Protein AF-A0A7W0N6R5-F1 (afdb_monomer_lite)

Sequence (85 aa):
MTQAGRGIRNVVITMSDSNGNTRTATSTSFGYYRFTEVAAGETYVFTAKGKRFSFKQNSQVHSILEDIDEINFVTSEQSLLHFDQ

pLDDT: mean 91.81, std 12.82, range [48.5, 98.75]

Structure (mmCIF, N/CA/C/O backbone):
data_AF-A0A7W0N6R5-F1
#
_entry.id   AF-A0A7W0N6R5-F1
#
loop_
_atom_site.group_PDB
_atom_site.id
_atom_site.type_symbol
_atom_site.label_atom_id
_atom_site.label_alt_id
_atom_site.label_comp_id
_atom_site.label_asym_id
_atom_site.label_entity_id
_atom_site.label_seq_id
_atom_site.pdbx_PDB_ins_code
_atom_site.Cartn_x
_atom_site.Cartn_y
_atom_site.Cartn_z
_atom_site.occupancy
_atom_site.B_iso_or_equiv
_atom_site.auth_seq_id
_atom_site.auth_comp_id
_atom_site.auth_asym_id
_atom_site.auth_atom_id
_atom_site.pdbx_PDB_model_num
ATOM 1 N N . MET A 1 1 ? 1.962 -0.286 -10.703 1.00 92.31 1 MET A N 1
ATOM 2 C CA . MET A 1 1 ? 2.298 -0.587 -12.113 1.00 92.31 1 MET A CA 1
ATOM 3 C C . MET A 1 1 ? 2.829 0.654 -12.821 1.00 92.31 1 MET A C 1
ATOM 5 O O . MET A 1 1 ? 2.649 1.759 -12.316 1.00 92.31 1 MET A O 1
ATOM 9 N N . THR A 1 2 ? 3.512 0.482 -13.954 1.00 91.75 2 THR A N 1
ATOM 10 C CA . THR A 1 2 ? 3.845 1.591 -14.856 1.00 91.75 2 THR A CA 1
ATOM 11 C C . THR A 1 2 ? 2.594 2.040 -15.605 1.00 91.75 2 THR A C 1
ATOM 13 O O . THR A 1 2 ? 1.584 1.337 -15.606 1.00 91.75 2 THR A O 1
ATOM 16 N N . GLN A 1 3 ? 2.660 3.178 -16.289 1.00 89.81 3 GLN A N 1
ATOM 17 C CA . GLN A 1 3 ? 1.560 3.631 -17.141 1.00 89.81 3 GLN A CA 1
ATOM 18 C C . GLN A 1 3 ? 1.256 2.666 -18.300 1.00 89.81 3 GLN A C 1
ATOM 20 O O . GLN A 1 3 ? 0.101 2.493 -18.667 1.00 89.81 3 GLN A O 1
ATOM 25 N N . ALA A 1 4 ? 2.274 1.964 -18.805 1.00 88.56 4 ALA A N 1
ATOM 26 C CA . ALA A 1 4 ? 2.124 0.901 -19.800 1.00 88.56 4 ALA A CA 1
ATOM 27 C C . ALA A 1 4 ? 1.585 -0.428 -19.217 1.00 88.56 4 ALA A C 1
ATOM 29 O O . ALA A 1 4 ? 1.663 -1.461 -19.873 1.00 88.56 4 ALA A O 1
ATOM 30 N N . GLY A 1 5 ? 1.110 -0.442 -17.965 1.00 91.12 5 GLY A N 1
ATOM 31 C CA . GLY A 1 5 ? 0.529 -1.627 -17.324 1.00 91.12 5 GLY A CA 1
ATOM 32 C C . GLY A 1 5 ? 1.546 -2.644 -16.797 1.00 91.12 5 GLY A C 1
ATOM 33 O O . GLY A 1 5 ? 1.168 -3.717 -16.336 1.00 91.12 5 GLY A O 1
ATOM 34 N N . ARG A 1 6 ? 2.850 -2.338 -16.809 1.00 93.62 6 ARG A N 1
ATOM 35 C CA . ARG A 1 6 ? 3.869 -3.273 -16.310 1.00 93.62 6 ARG A CA 1
ATOM 36 C C . ARG A 1 6 ? 3.904 -3.288 -14.781 1.00 93.62 6 ARG A C 1
ATOM 38 O O . ARG A 1 6 ? 3.985 -2.239 -14.139 1.00 93.62 6 ARG A O 1
ATOM 45 N N . GLY A 1 7 ? 3.948 -4.478 -14.188 1.00 94.62 7 GLY A N 1
ATOM 46 C CA . GLY A 1 7 ? 4.229 -4.666 -12.764 1.00 94.62 7 GLY A CA 1
ATOM 47 C C . GLY A 1 7 ? 5.532 -3.995 -12.310 1.00 94.62 7 GLY A C 1
ATOM 48 O O . GLY A 1 7 ? 6.526 -3.984 -13.039 1.00 94.62 7 GLY A O 1
ATOM 49 N N . ILE A 1 8 ? 5.542 -3.428 -11.100 1.00 94.69 8 ILE A N 1
ATOM 50 C CA . ILE A 1 8 ? 6.731 -2.787 -10.518 1.00 94.69 8 ILE A CA 1
ATOM 51 C C . ILE A 1 8 ? 7.072 -3.482 -9.206 1.00 94.69 8 ILE A C 1
ATOM 53 O O . ILE A 1 8 ? 6.274 -3.444 -8.273 1.00 94.69 8 ILE A O 1
ATOM 57 N N . ARG A 1 9 ? 8.271 -4.062 -9.129 1.00 96.62 9 ARG A N 1
ATOM 58 C CA . ARG A 1 9 ? 8.832 -4.659 -7.906 1.00 96.62 9 ARG A CA 1
ATOM 59 C C . ARG A 1 9 ? 9.366 -3.629 -6.930 1.00 96.62 9 ARG A C 1
ATOM 61 O O . ARG A 1 9 ? 9.774 -2.542 -7.340 1.00 96.62 9 ARG A O 1
ATOM 68 N N . ASN A 1 10 ? 9.523 -4.051 -5.678 1.00 95.88 10 ASN A N 1
ATOM 69 C CA . ASN A 1 10 ? 10.199 -3.281 -4.633 1.00 95.88 10 ASN A CA 1
ATOM 70 C C . ASN A 1 10 ? 9.538 -1.916 -4.366 1.00 95.88 10 ASN A C 1
ATOM 72 O O . ASN A 1 10 ? 10.216 -0.956 -3.991 1.00 95.88 10 ASN A O 1
ATOM 76 N N . VAL A 1 11 ? 8.229 -1.816 -4.591 1.00 97.81 11 VAL A N 1
ATOM 77 C CA . VAL A 1 11 ? 7.415 -0.702 -4.107 1.00 97.81 11 VAL A CA 1
ATOM 78 C C . VAL A 1 11 ? 6.927 -1.093 -2.724 1.00 97.81 11 VAL A C 1
ATOM 80 O O . VAL A 1 11 ? 6.338 -2.159 -2.556 1.00 97.81 11 VAL A O 1
ATOM 83 N N . VAL A 1 12 ? 7.194 -0.247 -1.738 1.00 98.38 12 VAL A N 1
ATOM 84 C CA . VAL A 1 12 ? 6.658 -0.414 -0.390 1.00 98.38 12 VAL A CA 1
ATOM 85 C C . VAL A 1 12 ? 5.274 0.212 -0.369 1.00 98.38 12 VAL A C 1
ATOM 87 O O . VAL A 1 12 ? 5.128 1.390 -0.699 1.00 98.38 12 VAL A O 1
ATOM 90 N N . ILE A 1 13 ? 4.277 -0.583 -0.002 1.00 98.50 13 ILE A N 1
ATOM 91 C CA . ILE A 1 13 ? 2.917 -0.137 0.266 1.00 98.50 13 ILE A CA 1
ATOM 92 C C . ILE A 1 13 ? 2.732 -0.109 1.778 1.00 98.50 13 ILE A C 1
ATOM 94 O O . ILE A 1 13 ? 2.972 -1.113 2.447 1.00 98.50 13 ILE A O 1
ATOM 98 N N . THR A 1 14 ? 2.309 1.031 2.308 1.00 98.75 14 THR A N 1
ATOM 99 C CA . THR A 1 14 ? 1.948 1.207 3.716 1.00 98.75 14 THR A CA 1
ATOM 100 C C . THR A 1 14 ? 0.440 1.359 3.819 1.00 98.75 14 THR A C 1
ATOM 102 O O . THR A 1 14 ? -0.120 2.209 3.138 1.00 98.75 14 THR A O 1
ATOM 105 N N . MET A 1 15 ? -0.202 0.558 4.663 1.00 98.69 15 MET A N 1
ATOM 106 C CA . MET A 1 15 ? -1.611 0.676 5.032 1.00 98.69 15 MET A CA 1
ATOM 107 C C . MET A 1 15 ? -1.698 1.250 6.447 1.00 98.69 15 MET A C 1
ATOM 109 O O . MET A 1 15 ? -1.093 0.680 7.357 1.00 98.69 15 MET A O 1
ATOM 113 N N . SER A 1 16 ? -2.432 2.346 6.626 1.00 98.56 16 SER A N 1
ATOM 114 C CA . SER A 1 16 ? -2.635 3.016 7.915 1.00 98.56 16 SER A CA 1
ATOM 115 C C . SER A 1 16 ? -4.113 3.043 8.289 1.00 98.56 16 SER A C 1
ATOM 117 O O . SER A 1 16 ? -4.937 3.360 7.432 1.00 98.56 16 SER A O 1
ATOM 119 N N . ASP A 1 17 ? -4.441 2.735 9.543 1.00 97.81 17 ASP A N 1
ATOM 120 C CA . ASP A 1 17 ? -5.797 2.902 10.083 1.00 97.81 17 ASP A CA 1
ATOM 121 C C . ASP A 1 17 ? -6.016 4.313 10.667 1.00 97.81 17 ASP A C 1
ATOM 123 O O . ASP A 1 17 ? -5.106 5.147 10.710 1.00 97.81 17 ASP A O 1
ATOM 127 N N . SER A 1 18 ? -7.240 4.582 11.124 1.00 95.06 18 SER A N 1
ATOM 128 C CA . SER A 1 18 ? -7.641 5.847 11.758 1.00 95.06 18 SER A CA 1
ATOM 129 C C . SER A 1 18 ? -6.951 6.123 13.101 1.00 95.06 18 SER A C 1
ATOM 131 O O . SER A 1 18 ? -6.841 7.279 13.507 1.00 95.06 18 SER A O 1
ATOM 133 N N . ASN A 1 19 ? -6.444 5.083 13.766 1.00 96.19 19 ASN A N 1
ATOM 134 C CA . ASN A 1 19 ? -5.724 5.170 15.037 1.00 96.19 19 ASN A CA 1
ATOM 135 C C . ASN A 1 19 ? -4.213 5.397 14.842 1.00 96.19 19 ASN A C 1
ATOM 137 O O . ASN A 1 19 ? -3.476 5.542 15.817 1.00 96.19 19 ASN A O 1
ATOM 141 N N . GLY A 1 20 ? -3.742 5.431 13.592 1.00 94.56 20 GLY A N 1
ATOM 142 C CA . GLY A 1 20 ? -2.337 5.605 13.238 1.00 94.56 20 GLY A CA 1
ATOM 143 C C . GLY A 1 20 ? -1.514 4.315 13.273 1.00 94.56 20 GLY A C 1
ATOM 144 O O . GLY A 1 20 ? -0.294 4.378 13.098 1.00 94.56 20 GLY A O 1
ATOM 145 N N . ASN A 1 21 ? -2.136 3.145 13.455 1.00 97.62 21 ASN A N 1
ATOM 146 C CA . ASN A 1 21 ? -1.432 1.876 13.302 1.00 97.62 21 ASN A CA 1
ATOM 147 C C . ASN A 1 21 ? -1.099 1.657 11.831 1.00 97.62 21 ASN A C 1
ATOM 149 O O . ASN A 1 21 ? -1.906 1.948 10.947 1.00 97.62 21 ASN A O 1
ATOM 153 N N . THR A 1 22 ? 0.086 1.104 11.562 1.00 98.00 22 THR A N 1
ATOM 154 C CA . THR A 1 22 ? 0.557 0.897 10.191 1.00 98.00 22 THR A CA 1
ATOM 155 C C . THR A 1 22 ? 1.016 -0.530 9.946 1.00 98.00 22 THR A C 1
ATOM 157 O O . THR A 1 22 ? 1.597 -1.187 10.810 1.00 98.00 22 THR A O 1
ATOM 160 N N . ARG A 1 23 ? 0.768 -1.014 8.729 1.00 98.38 23 ARG A N 1
ATOM 161 C CA . ARG A 1 23 ? 1.266 -2.290 8.206 1.00 98.38 23 ARG A CA 1
ATOM 162 C C . ARG A 1 23 ? 1.927 -2.036 6.860 1.00 98.38 23 ARG A C 1
ATOM 164 O O . ARG A 1 23 ? 1.509 -1.145 6.125 1.00 98.38 23 ARG A O 1
ATOM 171 N N . THR A 1 24 ? 2.946 -2.820 6.513 1.00 98.44 24 THR A N 1
ATOM 172 C CA . THR A 1 24 ? 3.643 -2.676 5.227 1.00 98.44 24 THR A CA 1
ATOM 173 C C . THR A 1 24 ? 3.667 -3.974 4.431 1.00 98.44 24 THR A C 1
ATOM 175 O O . THR A 1 24 ? 3.750 -5.063 4.993 1.00 98.44 24 THR A O 1
ATOM 178 N N . ALA A 1 25 ? 3.606 -3.840 3.109 1.00 98.44 25 ALA A N 1
ATOM 179 C CA . ALA A 1 25 ? 3.789 -4.916 2.146 1.00 98.44 25 ALA A CA 1
ATOM 180 C C . ALA A 1 25 ? 4.723 -4.435 1.030 1.00 98.44 25 ALA A C 1
ATOM 182 O O . ALA A 1 25 ? 4.718 -3.260 0.666 1.00 98.44 25 ALA A O 1
ATOM 183 N N . THR A 1 26 ? 5.538 -5.331 0.475 1.00 98.31 26 THR A N 1
ATOM 184 C CA . THR A 1 26 ? 6.411 -5.005 -0.664 1.00 98.31 26 THR A CA 1
ATOM 185 C C . THR A 1 26 ? 5.906 -5.691 -1.921 1.00 98.31 26 THR A C 1
ATOM 187 O O . THR A 1 26 ? 5.586 -6.878 -1.895 1.00 98.31 26 THR A O 1
ATOM 190 N N . SER A 1 27 ? 5.855 -4.951 -3.027 1.00 98.06 27 SER A N 1
ATOM 191 C CA . SER A 1 27 ? 5.379 -5.482 -4.298 1.00 98.06 27 SER A CA 1
ATOM 192 C C . SER A 1 27 ? 6.331 -6.519 -4.908 1.00 98.06 27 SER A C 1
ATOM 194 O O . SER A 1 27 ? 7.560 -6.362 -4.911 1.00 98.06 27 SER A O 1
ATOM 196 N N . THR A 1 28 ? 5.746 -7.569 -5.483 1.00 97.25 28 THR A N 1
ATOM 197 C CA . THR A 1 28 ? 6.448 -8.646 -6.200 1.00 97.25 28 THR A CA 1
ATOM 198 C C . THR A 1 28 ? 6.983 -8.191 -7.566 1.00 97.25 28 THR A C 1
ATOM 200 O O . THR A 1 28 ? 6.716 -7.078 -8.022 1.00 97.25 28 THR A O 1
ATOM 203 N N . SER A 1 29 ? 7.707 -9.068 -8.277 1.00 94.50 29 SER A N 1
ATOM 204 C CA . SER A 1 29 ? 8.143 -8.852 -9.673 1.00 94.50 29 SER A CA 1
ATOM 205 C C . SER A 1 29 ? 7.009 -8.477 -10.628 1.00 94.50 29 SER A C 1
ATOM 207 O O . SER A 1 29 ? 7.235 -7.699 -11.554 1.00 94.50 29 SER A O 1
ATOM 209 N N . PHE A 1 30 ? 5.803 -8.989 -10.379 1.00 95.50 30 PHE A N 1
ATOM 210 C CA . PHE A 1 30 ? 4.602 -8.710 -11.166 1.00 95.50 30 PHE A CA 1
ATOM 211 C C . PHE A 1 30 ? 3.809 -7.499 -10.655 1.00 95.50 30 PHE A C 1
ATOM 213 O O . PHE A 1 30 ? 2.828 -7.104 -11.271 1.00 95.50 30 PHE A O 1
ATOM 220 N N . GLY A 1 31 ? 4.256 -6.847 -9.578 1.00 96.25 31 GLY A N 1
ATOM 221 C CA . GLY A 1 31 ? 3.631 -5.637 -9.041 1.00 96.25 31 GLY A CA 1
ATOM 222 C C . GLY A 1 31 ? 2.512 -5.872 -8.028 1.00 96.25 31 GLY A C 1
ATOM 223 O O . GLY A 1 31 ? 1.969 -4.892 -7.528 1.00 96.25 31 GLY A O 1
ATOM 224 N N . TYR A 1 32 ? 2.206 -7.125 -7.688 1.00 97.31 32 TYR A N 1
ATOM 225 C CA . TYR A 1 32 ? 1.203 -7.465 -6.676 1.00 97.31 32 TYR A CA 1
ATOM 226 C C . TYR A 1 32 ? 1.731 -7.285 -5.255 1.00 97.31 32 TYR A C 1
ATOM 228 O O . TYR A 1 32 ? 2.911 -7.531 -4.996 1.00 97.31 32 TYR A O 1
ATOM 236 N N . TYR A 1 33 ? 0.837 -6.923 -4.341 1.00 97.94 33 TYR A N 1
ATOM 237 C CA . TYR A 1 33 ? 1.036 -6.859 -2.895 1.00 97.94 33 TYR A CA 1
ATOM 238 C C . TYR A 1 33 ? -0.249 -7.344 -2.209 1.00 97.94 33 TYR A C 1
ATOM 240 O O . TYR A 1 33 ? -1.294 -7.422 -2.852 1.00 97.94 33 TYR A O 1
ATOM 248 N N . ARG A 1 34 ? -0.179 -7.705 -0.925 1.00 97.81 34 ARG A N 1
ATOM 249 C CA . ARG A 1 34 ? -1.340 -8.206 -0.183 1.00 97.81 34 ARG A CA 1
ATOM 250 C C . ARG A 1 34 ? -1.230 -7.862 1.295 1.00 97.81 34 ARG A C 1
ATOM 252 O O . ARG A 1 34 ? -0.156 -7.988 1.880 1.00 97.81 34 ARG A O 1
ATOM 259 N N . PHE A 1 35 ? -2.360 -7.488 1.878 1.00 98.00 35 PHE A N 1
ATOM 260 C CA . PHE A 1 35 ? -2.578 -7.439 3.317 1.00 98.00 35 PHE A CA 1
ATOM 261 C C . PHE A 1 35 ? -3.608 -8.513 3.664 1.00 98.00 35 PHE A C 1
ATOM 263 O O . PHE A 1 35 ? -4.584 -8.692 2.944 1.00 98.00 35 PHE A O 1
ATOM 270 N N . THR A 1 36 ? -3.362 -9.278 4.721 1.00 96.81 36 THR A N 1
ATOM 271 C CA . THR A 1 36 ? -4.289 -10.301 5.227 1.00 96.81 36 THR A CA 1
ATOM 272 C C . THR A 1 36 ? -4.861 -9.859 6.558 1.00 96.81 36 THR A C 1
ATOM 274 O O . THR A 1 36 ? -4.231 -9.053 7.247 1.00 96.81 36 THR A O 1
ATOM 277 N N . GLU A 1 37 ? -6.017 -10.403 6.942 1.00 95.44 37 GLU A N 1
ATOM 278 C CA . GLU A 1 37 ? -6.630 -10.108 8.246 1.00 95.44 37 GLU A CA 1
ATOM 279 C C . GLU A 1 37 ? -6.821 -8.590 8.424 1.00 95.44 37 GLU A C 1
ATOM 281 O O . GLU A 1 37 ? -6.376 -7.986 9.400 1.00 95.44 37 GLU A O 1
ATOM 286 N N . VAL A 1 38 ? -7.373 -7.942 7.395 1.00 96.62 38 VAL A N 1
ATOM 287 C CA . VAL A 1 38 ? -7.768 -6.530 7.450 1.00 96.62 38 VAL A CA 1
ATOM 288 C C . VAL A 1 38 ? -9.191 -6.487 7.991 1.00 96.62 38 VAL A C 1
ATOM 290 O O . VAL A 1 38 ? -10.032 -7.273 7.558 1.00 96.62 38 VAL A O 1
ATOM 293 N N . ALA A 1 39 ? -9.452 -5.619 8.966 1.00 96.44 39 ALA A N 1
ATOM 294 C CA . ALA A 1 39 ? -10.781 -5.521 9.548 1.00 96.44 39 ALA A CA 1
ATOM 295 C C . ALA A 1 39 ? -11.745 -4.878 8.542 1.00 96.44 39 ALA A C 1
ATOM 297 O O . ALA A 1 39 ? -11.446 -3.835 7.960 1.00 96.44 39 ALA A O 1
ATOM 298 N N . ALA A 1 40 ? -12.902 -5.507 8.349 1.00 96.69 40 ALA A N 1
ATOM 299 C CA . ALA A 1 40 ? -13.999 -4.920 7.595 1.00 96.69 40 ALA A CA 1
ATOM 300 C C . ALA A 1 40 ? -14.745 -3.874 8.443 1.00 96.69 40 ALA A C 1
ATOM 302 O O . ALA A 1 40 ? -14.749 -3.943 9.671 1.00 96.69 40 ALA A O 1
ATOM 303 N N . GLY A 1 41 ? -15.401 -2.925 7.779 1.00 96.75 41 GLY A N 1
ATOM 304 C CA . GLY A 1 41 ? -16.097 -1.792 8.390 1.00 96.75 41 GLY A CA 1
ATOM 305 C C . GLY A 1 41 ? -15.213 -0.569 8.652 1.00 96.75 41 GLY A C 1
ATOM 306 O O . GLY A 1 41 ? -15.724 0.453 9.100 1.00 96.75 41 GLY A O 1
ATOM 307 N N . GLU A 1 42 ? -13.917 -0.642 8.345 1.00 96.88 42 GLU A N 1
ATOM 308 C CA . GLU A 1 42 ? -12.939 0.410 8.636 1.00 96.88 42 GLU A CA 1
ATOM 309 C C . GLU A 1 42 ? -12.432 1.103 7.368 1.00 96.88 42 GLU A C 1
ATOM 311 O O . GLU A 1 42 ? -12.483 0.567 6.259 1.00 96.88 42 GLU A O 1
ATOM 316 N N . THR A 1 43 ? -11.914 2.321 7.534 1.00 97.69 43 THR A N 1
ATOM 317 C CA . THR A 1 43 ? -11.278 3.078 6.448 1.00 97.69 43 THR A CA 1
ATOM 318 C C . THR A 1 43 ? -9.773 3.124 6.643 1.00 97.69 43 THR A C 1
ATOM 320 O O . THR A 1 43 ? -9.284 3.476 7.716 1.00 97.69 43 THR A O 1
ATOM 323 N N . TYR A 1 44 ? -9.041 2.814 5.576 1.00 98.38 44 TYR A N 1
ATOM 324 C CA . TYR A 1 44 ? -7.587 2.772 5.574 1.00 98.38 44 TYR A CA 1
ATOM 325 C C . TYR A 1 44 ? -7.000 3.709 4.524 1.00 98.38 44 TYR A C 1
ATOM 327 O O . TYR A 1 44 ? -7.576 3.940 3.458 1.00 98.38 44 TYR A O 1
ATOM 335 N N . VAL A 1 45 ? -5.805 4.214 4.818 1.00 98.50 45 VAL A N 1
ATOM 336 C CA . VAL A 1 45 ? -4.983 4.974 3.876 1.00 98.50 45 VAL A CA 1
ATOM 337 C C . VAL A 1 45 ? -3.862 4.081 3.365 1.00 98.50 45 VAL A C 1
ATOM 339 O O . VAL A 1 45 ? -3.042 3.595 4.139 1.00 98.50 45 VAL A O 1
ATOM 342 N N . PHE A 1 46 ? -3.794 3.902 2.052 1.00 98.56 46 PHE A N 1
ATOM 343 C CA . PHE A 1 46 ? -2.752 3.149 1.369 1.00 98.56 46 PHE A CA 1
ATOM 344 C C . PHE A 1 46 ? -1.775 4.113 0.711 1.00 98.56 46 PHE A C 1
ATOM 346 O O . PHE A 1 46 ? -2.170 4.922 -0.122 1.00 98.56 46 PHE A O 1
ATOM 353 N N . THR A 1 47 ? -0.492 4.016 1.051 1.00 98.50 47 THR A N 1
ATOM 354 C CA . THR A 1 47 ? 0.570 4.854 0.486 1.00 98.50 47 THR A CA 1
ATOM 355 C C . THR A 1 47 ? 1.617 4.012 -0.230 1.00 98.50 47 THR A C 1
ATOM 357 O O . THR A 1 47 ? 2.200 3.114 0.371 1.00 98.50 47 THR A O 1
ATOM 360 N N . ALA A 1 48 ? 1.914 4.334 -1.489 1.00 98.31 48 ALA A N 1
ATOM 361 C CA . ALA A 1 48 ? 2.961 3.695 -2.277 1.00 98.31 48 ALA A CA 1
ATOM 362 C C . ALA A 1 48 ? 4.247 4.525 -2.319 1.00 98.31 48 ALA A C 1
ATOM 364 O O . ALA A 1 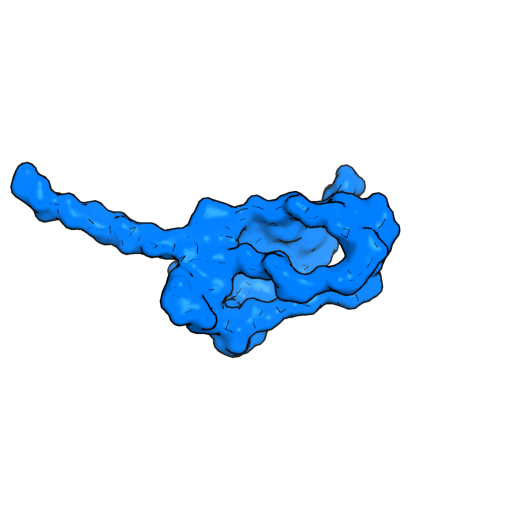48 ? 4.247 5.713 -2.650 1.00 98.31 48 ALA A O 1
ATOM 365 N N . LYS A 1 49 ? 5.380 3.869 -2.055 1.00 97.81 49 LYS A N 1
ATOM 366 C CA . LYS A 1 49 ? 6.714 4.473 -2.104 1.00 97.81 49 LYS A CA 1
ATOM 367 C C . LYS A 1 49 ? 7.695 3.568 -2.840 1.00 97.81 49 LYS A C 1
ATOM 369 O O . LYS A 1 49 ? 7.954 2.438 -2.435 1.00 97.81 49 LYS A O 1
ATOM 374 N N . GLY A 1 50 ? 8.296 4.090 -3.906 1.00 95.12 50 GLY A N 1
ATOM 375 C CA . GLY A 1 50 ? 9.351 3.418 -4.663 1.00 95.12 50 GLY A CA 1
ATOM 376 C C . GLY A 1 50 ? 10.539 4.352 -4.859 1.00 95.12 50 GLY A C 1
ATOM 377 O O . GLY A 1 50 ? 10.366 5.485 -5.286 1.00 95.12 50 GLY A O 1
ATOM 378 N N . LYS A 1 51 ? 11.766 3.891 -4.584 1.00 90.88 51 LYS A N 1
ATOM 379 C CA . LYS A 1 51 ? 12.975 4.745 -4.632 1.00 90.88 51 LYS A CA 1
ATOM 380 C C . LYS A 1 51 ? 13.217 5.409 -5.999 1.00 90.88 51 LYS A C 1
ATOM 382 O O . LYS A 1 51 ? 13.828 6.466 -6.059 1.00 90.88 51 LYS A O 1
ATOM 387 N N . ARG A 1 52 ? 12.794 4.760 -7.088 1.00 89.88 52 ARG A N 1
ATOM 388 C CA . ARG A 1 52 ? 13.027 5.194 -8.478 1.00 89.88 52 ARG A CA 1
ATOM 389 C C . ARG A 1 52 ? 11.746 5.627 -9.195 1.00 89.88 52 ARG A C 1
ATOM 391 O O . ARG A 1 52 ? 11.769 5.791 -10.408 1.00 89.88 52 ARG A O 1
ATOM 398 N N . PHE A 1 53 ? 10.631 5.730 -8.475 1.00 91.31 53 PHE A N 1
ATOM 399 C CA . PHE A 1 53 ? 9.317 5.918 -9.077 1.00 91.31 53 PHE A CA 1
ATOM 400 C C . PHE A 1 53 ? 8.555 7.026 -8.366 1.00 91.31 53 PHE A C 1
ATOM 402 O O . PHE A 1 53 ? 8.447 7.024 -7.141 1.00 91.31 53 PHE A O 1
ATOM 409 N N . SER A 1 54 ? 7.972 7.911 -9.165 1.00 93.38 54 SER A N 1
ATOM 410 C CA . SER A 1 54 ? 6.919 8.824 -8.736 1.00 93.38 54 SER A CA 1
ATOM 411 C C . SER A 1 54 ? 5.577 8.259 -9.186 1.00 93.38 54 SER A C 1
ATOM 413 O O . SER A 1 54 ? 5.483 7.659 -10.258 1.00 93.38 54 SER A O 1
ATOM 415 N N . PHE A 1 55 ? 4.544 8.421 -8.363 1.00 94.75 55 PHE A N 1
ATOM 416 C CA . PHE A 1 55 ? 3.189 7.944 -8.640 1.00 94.75 55 PHE A CA 1
ATOM 417 C C . PHE A 1 55 ? 2.262 9.130 -8.879 1.00 94.75 55 PHE A C 1
ATOM 419 O O . PHE A 1 55 ? 2.408 10.148 -8.208 1.00 94.75 55 PHE A O 1
ATOM 426 N N . LYS A 1 56 ? 1.302 8.992 -9.805 1.00 95.19 56 LYS A N 1
ATOM 427 C CA . LYS A 1 56 ? 0.289 10.033 -10.073 1.00 95.19 56 LYS A CA 1
ATOM 428 C C . LYS A 1 56 ? -0.490 10.392 -8.812 1.00 95.19 56 LYS A C 1
ATOM 430 O O . LYS A 1 56 ? -0.722 11.557 -8.527 1.00 95.19 56 LYS A O 1
ATOM 435 N N . GLN A 1 57 ? -0.848 9.359 -8.061 1.00 96.19 57 GLN A N 1
ATOM 436 C CA . GLN A 1 57 ? -1.437 9.449 -6.741 1.00 96.19 57 GLN A CA 1
ATOM 437 C C . GLN A 1 57 ? -0.745 8.394 -5.889 1.00 96.19 57 GLN A C 1
ATOM 439 O O . GLN A 1 57 ? -0.934 7.199 -6.103 1.00 96.19 57 GLN A O 1
ATOM 444 N N . ASN A 1 58 ? 0.114 8.833 -4.974 1.00 96.94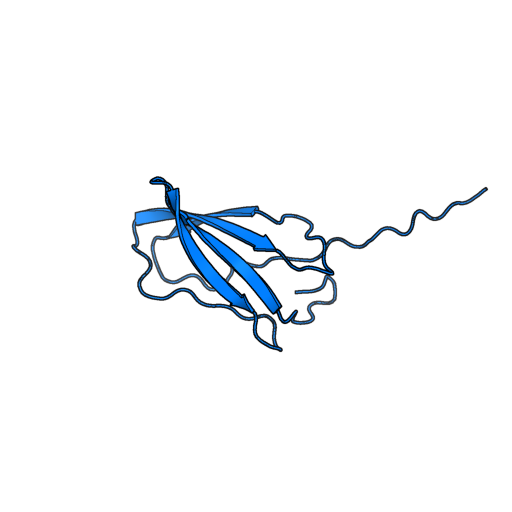 58 ASN A N 1
ATOM 445 C CA . ASN A 1 58 ? 0.865 7.937 -4.101 1.00 96.94 58 ASN A CA 1
ATOM 446 C C . ASN A 1 58 ? 0.104 7.573 -2.821 1.00 96.94 58 ASN A C 1
ATOM 448 O O . ASN A 1 58 ? 0.593 6.713 -2.104 1.00 96.94 58 ASN A O 1
ATOM 452 N N . SER A 1 59 ? -1.044 8.198 -2.538 1.00 98.12 59 SER A N 1
ATOM 453 C CA . SER A 1 59 ? -1.884 7.927 -1.367 1.00 98.12 59 SER A CA 1
ATOM 454 C C . SER A 1 59 ? -3.356 7.807 -1.765 1.00 98.12 59 SER A C 1
ATOM 456 O O . SER A 1 59 ? -3.876 8.668 -2.477 1.00 98.12 59 SER A O 1
ATOM 458 N N . GLN A 1 60 ? -4.017 6.736 -1.334 1.00 98.31 60 GLN A N 1
ATOM 459 C CA . GLN A 1 60 ? -5.423 6.443 -1.618 1.00 98.31 60 GLN A CA 1
ATOM 460 C C . GLN A 1 60 ? -6.148 6.058 -0.332 1.00 98.31 60 GLN A C 1
ATOM 462 O O . GLN A 1 60 ? -5.596 5.334 0.492 1.00 98.31 60 GLN A O 1
ATOM 467 N N . VAL A 1 61 ? -7.383 6.525 -0.174 1.00 98.06 61 VAL A N 1
ATOM 468 C CA . VAL A 1 61 ? -8.236 6.211 0.977 1.00 98.06 61 VAL A CA 1
ATOM 469 C C . VAL A 1 61 ? -9.318 5.247 0.516 1.00 98.06 61 VAL A C 1
ATOM 471 O O . VAL A 1 61 ? -9.991 5.537 -0.470 1.00 98.06 61 VAL A O 1
ATOM 474 N N . HIS A 1 62 ? -9.476 4.125 1.216 1.00 97.88 62 HIS A N 1
ATOM 475 C CA . HIS A 1 62 ? -10.453 3.088 0.878 1.00 97.88 62 HIS A CA 1
ATOM 476 C C . HIS A 1 62 ? -11.155 2.574 2.132 1.00 97.88 62 HIS A C 1
ATOM 478 O O . HIS A 1 62 ? -10.504 2.280 3.137 1.00 97.88 62 HIS A O 1
ATOM 484 N N . SER A 1 63 ? -12.479 2.454 2.062 1.00 96.94 63 SER A N 1
ATOM 485 C CA . SER A 1 63 ? -13.281 1.769 3.078 1.00 96.94 63 SER A CA 1
ATOM 486 C C . SER A 1 63 ? 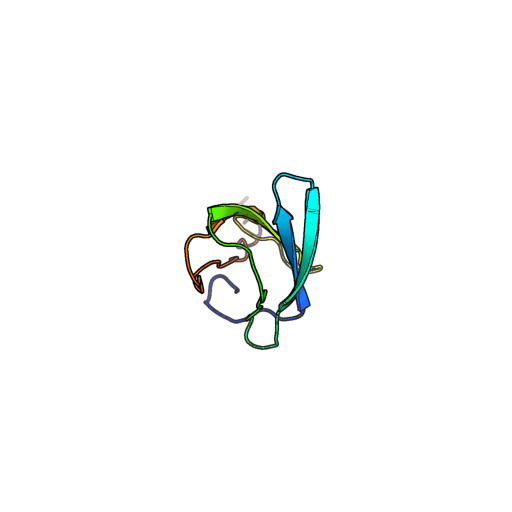-13.346 0.283 2.743 1.00 96.94 63 SER A C 1
ATOM 488 O O . SER A 1 63 ? -13.737 -0.089 1.639 1.00 96.94 63 SER A O 1
ATOM 490 N N . ILE A 1 64 ? -12.946 -0.561 3.687 1.00 97.06 64 ILE A N 1
ATOM 491 C CA . ILE A 1 64 ? -12.887 -2.011 3.510 1.00 97.06 64 ILE A CA 1
ATOM 492 C C . ILE A 1 64 ? -14.168 -2.599 4.079 1.00 97.06 64 ILE A C 1
ATOM 494 O O . ILE A 1 64 ? -14.389 -2.547 5.283 1.00 97.06 64 ILE A O 1
ATOM 498 N N . LEU A 1 65 ? -15.028 -3.138 3.221 1.00 96.50 65 LEU A N 1
ATOM 499 C CA . LEU A 1 65 ? -16.251 -3.846 3.626 1.00 96.50 65 LEU A CA 1
ATOM 500 C C . LEU A 1 65 ? -16.149 -5.352 3.360 1.00 96.50 65 LEU A C 1
ATOM 502 O O . LEU A 1 65 ? -16.750 -6.150 4.073 1.00 96.50 65 LEU A O 1
ATOM 506 N N . GLU A 1 66 ? -15.352 -5.718 2.362 1.00 95.88 66 GLU A N 1
ATOM 507 C CA . GLU A 1 66 ? -15.068 -7.075 1.908 1.00 95.88 66 GLU A CA 1
ATOM 508 C C . GLU A 1 66 ? -13.636 -7.136 1.350 1.00 95.88 66 GLU A C 1
ATOM 510 O O . GLU A 1 66 ? -12.870 -6.175 1.482 1.00 95.88 66 GLU A O 1
ATOM 515 N N . ASP A 1 67 ? -13.265 -8.260 0.739 1.00 95.50 67 ASP A N 1
ATOM 516 C CA . ASP A 1 67 ? -11.982 -8.395 0.055 1.00 95.50 67 ASP A CA 1
ATOM 517 C C . ASP A 1 67 ? -11.914 -7.461 -1.166 1.00 95.50 67 ASP A C 1
ATOM 519 O O . ASP A 1 67 ? -12.823 -7.425 -1.989 1.00 95.50 67 ASP A O 1
ATOM 523 N N . ILE A 1 68 ? -10.807 -6.723 -1.301 1.00 95.56 68 ILE A N 1
ATOM 524 C CA . ILE A 1 68 ? -10.571 -5.784 -2.407 1.00 95.56 68 ILE A CA 1
ATOM 525 C C . ILE A 1 68 ? -9.241 -6.118 -3.085 1.00 95.56 68 ILE A C 1
ATOM 527 O O . ILE A 1 68 ? -8.213 -6.267 -2.420 1.00 95.56 68 ILE A O 1
ATOM 531 N N . ASP A 1 69 ? -9.239 -6.169 -4.414 1.00 94.44 69 ASP A N 1
ATOM 532 C CA . ASP A 1 69 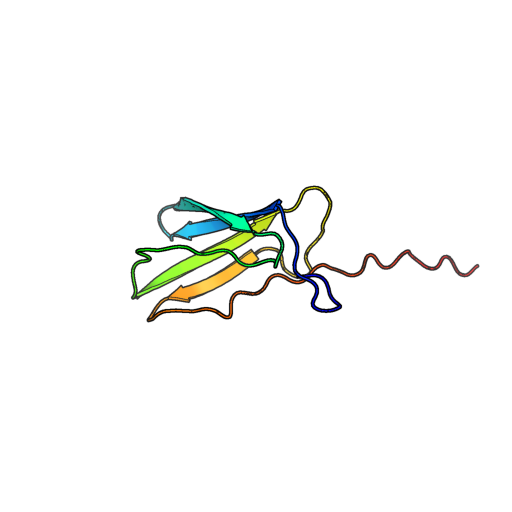? -8.063 -6.392 -5.261 1.00 94.44 69 ASP A CA 1
ATOM 533 C C . ASP A 1 69 ? -7.707 -5.188 -6.162 1.00 94.44 69 ASP A C 1
ATOM 535 O O . ASP A 1 69 ? -6.616 -5.141 -6.735 1.00 94.44 69 ASP A O 1
ATOM 539 N N . GLU A 1 70 ? -8.562 -4.163 -6.233 1.00 91.44 70 GLU A N 1
ATOM 540 C CA . GLU A 1 70 ? -8.439 -3.062 -7.204 1.00 91.44 70 GLU A CA 1
ATOM 541 C C . GLU A 1 70 ? -7.686 -1.805 -6.711 1.00 91.44 70 GLU A C 1
ATOM 543 O O . GLU A 1 70 ? -7.762 -0.739 -7.329 1.00 91.44 70 GLU A O 1
ATOM 548 N N . ILE A 1 71 ? -6.887 -1.891 -5.641 1.00 96.81 71 ILE A N 1
ATOM 549 C CA . ILE A 1 71 ? -6.098 -0.741 -5.153 1.00 96.81 71 ILE A CA 1
ATOM 550 C C . ILE A 1 71 ? -4.783 -0.626 -5.938 1.00 96.81 71 ILE A C 1
ATOM 552 O O . ILE A 1 71 ? -3.742 -1.192 -5.585 1.00 96.81 71 ILE A O 1
ATOM 556 N N . ASN A 1 72 ? -4.817 0.141 -7.027 1.00 97.00 72 ASN A N 1
ATOM 557 C CA . ASN A 1 72 ? -3.709 0.258 -7.971 1.00 97.00 72 ASN A CA 1
ATOM 558 C C . ASN A 1 72 ? -2.972 1.600 -7.886 1.00 97.00 72 ASN A C 1
ATOM 560 O O . ASN A 1 72 ? -3.565 2.668 -8.002 1.00 97.00 72 ASN A O 1
ATOM 564 N N . PHE A 1 73 ? -1.639 1.548 -7.809 1.00 97.31 73 PHE A N 1
ATOM 565 C CA . PHE A 1 73 ? -0.770 2.726 -7.903 1.00 97.31 73 PHE A CA 1
ATOM 566 C C . PHE A 1 73 ? -0.083 2.784 -9.267 1.00 97.31 73 PHE A C 1
ATOM 568 O O . PHE A 1 73 ? 0.648 1.860 -9.644 1.00 97.31 73 PHE A O 1
ATOM 575 N N . VAL A 1 74 ? -0.289 3.880 -9.998 1.00 96.31 74 VAL A N 1
ATOM 576 C CA . VAL A 1 74 ? 0.264 4.094 -11.344 1.00 96.31 74 VAL A CA 1
ATOM 577 C C . VAL A 1 74 ? 1.351 5.158 -11.296 1.00 96.31 74 VAL A C 1
ATOM 579 O O . VAL A 1 74 ? 1.175 6.214 -10.682 1.00 96.31 74 VAL A O 1
ATOM 582 N N . THR A 1 75 ? 2.489 4.884 -11.930 1.00 94.81 75 THR A N 1
ATOM 583 C CA . THR A 1 75 ? 3.580 5.861 -12.016 1.00 94.81 75 THR A CA 1
ATOM 584 C C . THR A 1 75 ? 3.153 7.107 -12.783 1.00 94.81 75 THR A C 1
ATOM 586 O O . THR A 1 75 ? 2.404 7.007 -13.753 1.00 94.81 75 THR A O 1
ATOM 589 N N . SER A 1 76 ? 3.643 8.279 -12.385 1.00 90.12 76 SER A N 1
ATOM 590 C CA . SER A 1 76 ? 3.559 9.469 -13.231 1.00 90.12 76 SER A CA 1
ATOM 591 C C . SER A 1 76 ? 4.490 9.292 -14.429 1.00 90.12 76 SER A C 1
ATOM 593 O O . SER A 1 76 ? 5.632 8.865 -14.241 1.00 90.12 76 SER A O 1
ATOM 595 N N . GLU A 1 77 ? 4.049 9.660 -15.632 1.00 76.19 77 GLU A N 1
ATOM 596 C CA . GLU A 1 77 ? 4.996 9.989 -16.700 1.00 76.19 77 GLU A CA 1
ATOM 597 C C . GLU A 1 77 ? 5.905 11.089 -16.146 1.00 76.19 77 GLU A C 1
ATOM 599 O O . GLU A 1 77 ? 5.415 12.132 -15.702 1.00 76.19 77 GLU A O 1
ATOM 604 N N . GLN A 1 78 ? 7.221 10.876 -16.127 1.00 58.34 78 GLN A N 1
ATOM 605 C CA . GLN A 1 78 ? 8.082 12.047 -16.157 1.00 58.34 78 GLN A CA 1
ATOM 606 C C . GLN A 1 78 ? 7.826 12.673 -17.522 1.00 58.34 78 GLN A C 1
ATOM 608 O O . GLN A 1 78 ? 8.317 12.174 -18.530 1.00 58.34 78 GLN A O 1
ATOM 613 N N . SER A 1 79 ? 7.033 13.745 -17.559 1.00 48.50 79 SER A N 1
ATOM 614 C CA . SER A 1 79 ? 7.170 14.702 -18.644 1.00 48.50 79 SER A CA 1
ATOM 615 C C . SER A 1 79 ? 8.604 15.205 -18.531 1.00 48.50 79 SER A C 1
ATOM 617 O O . SER A 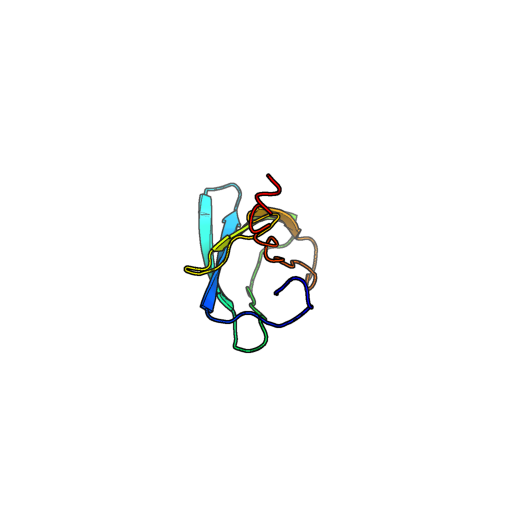1 79 ? 8.919 16.025 -17.665 1.00 48.50 79 SER A O 1
ATOM 619 N N . LEU A 1 80 ? 9.512 14.621 -19.318 1.00 51.41 80 LEU A N 1
ATOM 620 C CA . LEU A 1 80 ? 10.719 15.326 -19.704 1.00 51.41 80 LEU A CA 1
ATOM 621 C C . LEU A 1 80 ? 10.177 16.601 -20.323 1.00 51.41 80 LEU A C 1
ATOM 623 O O . LEU A 1 80 ? 9.553 16.528 -21.379 1.00 51.41 80 LEU A O 1
ATOM 627 N N . LEU A 1 81 ? 10.304 17.723 -19.612 1.00 50.97 81 LEU A N 1
ATOM 628 C CA . LEU A 1 81 ? 9.998 19.025 -20.175 1.00 50.97 81 LEU A CA 1
ATOM 629 C C . LEU A 1 81 ? 10.688 19.063 -21.535 1.00 50.97 81 LEU A C 1
ATOM 631 O O . LEU A 1 81 ? 11.917 19.062 -21.619 1.00 50.97 81 LEU A O 1
ATOM 635 N N . HIS A 1 82 ? 9.878 19.000 -22.588 1.00 52.72 82 HIS A N 1
ATOM 636 C CA . HIS A 1 82 ? 10.305 19.348 -23.919 1.00 52.72 82 HIS A CA 1
ATOM 637 C C . HIS A 1 82 ? 10.587 20.844 -23.813 1.00 52.72 82 HIS A C 1
ATOM 639 O O . HIS A 1 82 ? 9.666 21.657 -23.796 1.00 52.72 82 HIS A O 1
ATOM 645 N N . PHE A 1 83 ? 11.853 21.191 -23.583 1.00 56.19 83 PHE A N 1
ATOM 646 C CA . PHE A 1 83 ? 12.342 22.523 -23.888 1.00 56.19 83 PHE A CA 1
ATOM 647 C C . PHE A 1 83 ? 12.259 22.638 -25.406 1.00 56.19 83 PHE A C 1
ATOM 649 O O . PHE A 1 83 ? 13.183 22.232 -26.107 1.00 56.19 83 PHE A O 1
ATOM 656 N N . ASP A 1 84 ? 11.121 23.111 -25.903 1.00 57.66 84 ASP A N 1
ATOM 657 C CA . ASP A 1 84 ? 11.088 23.738 -27.214 1.00 57.66 84 ASP A CA 1
ATOM 658 C C . ASP A 1 84 ? 11.313 25.237 -27.003 1.00 57.66 84 ASP A C 1
ATOM 660 O O . ASP A 1 84 ? 10.479 25.913 -26.401 1.00 57.66 84 ASP A O 1
ATOM 664 N N . GLN A 1 85 ? 12.499 25.644 -27.466 1.00 51.53 85 GLN A N 1
ATOM 665 C CA . GLN A 1 85 ? 13.001 26.970 -27.861 1.00 51.53 85 GLN A CA 1
ATOM 666 C C . GLN A 1 85 ? 12.914 28.148 -26.884 1.00 51.53 85 GLN A C 1
ATOM 668 O O . GLN A 1 85 ? 11.825 28.720 -26.671 1.00 51.53 85 GLN A O 1
#

Secondary structure (DSSP, 8-state):
--TTS---SSPEEEEE-TT--EEEEE--TTS-----SPPTTEEEEEEEEBTTB-BSSSEEEEEESS--------BPP--------

Radius of gyration: 14.74 Å; chains: 1; bounding box: 29×37×43 Å

Foldseek 3Di:
DEPVQAADWQKKKWKAFPVGDIDIWTADNRNDTDDPPDDAPTKIKIAIDDPPFAWPDRIDIDHHHDDDDPPDTYTD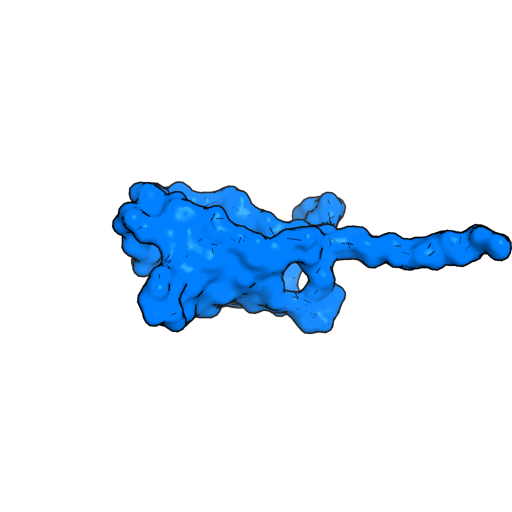PPPPPPPDD